Protein AF-A0A7S3B343-F1 (afdb_monomer_lite)

Secondary structure (DSSP, 8-state):
---S-SEEEEE-TTEEE-S--SS-HHHHHHHTT-SEEES-EEEEE-SSTHHHHHHHHHHHHHTPPPSSTTTTSSS---GGG--HHHHSSTTEEEEEEPTTEEEEEHHHHTSHHHHHHHIIIIIITTHHHHH---HHHHHHHHHHHHS-GGGEEEP-SS-EEE----------------

Foldseek 3Di:
DPPPDQKDKAAAVQKDFPDDDPDDPVVVLVVLVAAKEAADWDKDAQPDPVQLVLLLVLCVVVVFFFACQLVQFPAPDGSNRDDCVGSVHRRIRHTQGDVNTMMGGPVLCPPPSNVSSCCSRCPVVVCCVVRVDDCSSSVSRSCRRRPDPSNYYHDDPTDMDRPDPPPPPPPPPPPDDD

pLDDT: mean 84.92, std 14.87, range [37.44, 98.44]

Radius of gyration: 18.43 Å; chains: 1; bounding box: 38×52×49 Å

Organism: NCBI:txid156174

InterPro domains:
  IPR002685 Glycosyl transferase, family 15 [PF01793] (5-158)
  IPR002685 Glycosyl transferase, family 15 [PTHR31121] (4-161)
  IPR029044 Nucleotide-diphospho-sugar transferases [G3DSA:3.90.550.10] (1-176)
  IPR029044 Nucleotide-diphospho-sugar transferases [SSF53448] (4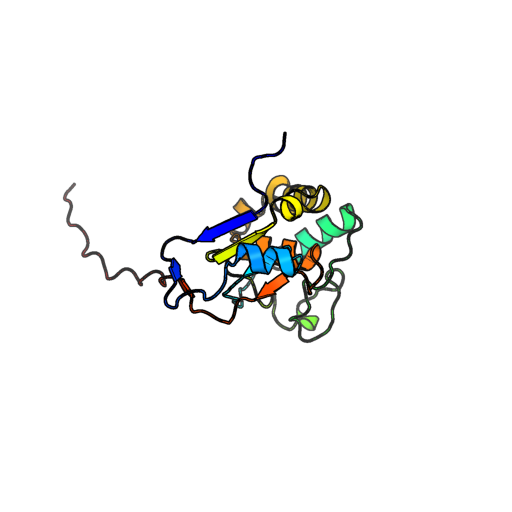-158)

Sequence (178 aa):
RRRGYGWVLRLGRGSRMISRATQDLFAVMKAQDAAYGFRLMGCEMVRRADFFRLIQRALLQQGIQPRWLLDGCVQRVSVFDYHRENCGVDGMLPGVFQADFFIGNVTFFTQPAVVRFLDLVVDQSGAIWRFNWHEGFWHTAVARIFAPRNRVMHFDDWTHEIAAAHPSVDRPASDEPI

Structure (mmCIF, N/CA/C/O backbone):
data_AF-A0A7S3B343-F1
#
_entry.id   AF-A0A7S3B343-F1
#
loop_
_atom_site.group_PDB
_atom_site.id
_atom_site.type_symbol
_atom_site.label_atom_id
_atom_site.label_alt_id
_atom_site.label_comp_id
_atom_site.label_asym_id
_atom_site.label_entity_id
_atom_site.label_seq_id
_atom_site.pdbx_PDB_ins_code
_atom_site.Cartn_x
_atom_site.Cartn_y
_atom_site.Cartn_z
_atom_site.occupancy
_atom_site.B_iso_or_equiv
_atom_site.auth_seq_id
_atom_site.auth_comp_id
_atom_site.auth_asym_id
_atom_site.auth_atom_id
_atom_site.pdbx_PDB_model_num
ATOM 1 N N . ARG A 1 1 ? -16.617 -18.398 -5.558 1.00 54.22 1 ARG A N 1
ATOM 2 C CA . ARG A 1 1 ? -16.162 -18.386 -6.975 1.00 54.22 1 ARG A CA 1
ATOM 3 C C . ARG A 1 1 ? -14.817 -17.662 -7.044 1.00 54.22 1 ARG A C 1
ATOM 5 O O . ARG A 1 1 ? -14.779 -16.497 -6.670 1.00 54.22 1 ARG A O 1
ATOM 12 N N . ARG A 1 2 ? -13.722 -18.327 -7.449 1.00 53.56 2 ARG A N 1
ATOM 13 C CA . ARG A 1 2 ? -12.423 -17.656 -7.672 1.00 53.56 2 ARG A CA 1
ATOM 14 C C . ARG A 1 2 ? -12.559 -16.733 -8.884 1.00 53.56 2 ARG A C 1
ATOM 16 O O . ARG A 1 2 ? -12.905 -17.203 -9.963 1.00 53.56 2 ARG A O 1
ATOM 23 N N . ARG A 1 3 ? -12.320 -15.433 -8.706 1.00 59.28 3 ARG A N 1
ATOM 24 C CA . ARG A 1 3 ? -12.313 -14.443 -9.792 1.00 59.28 3 ARG A CA 1
ATOM 25 C C . ARG A 1 3 ? -11.002 -14.554 -10.587 1.00 59.28 3 ARG A C 1
ATOM 27 O O . ARG A 1 3 ? -10.194 -13.654 -10.486 1.00 59.28 3 ARG A O 1
ATOM 34 N N . GLY A 1 4 ? -10.777 -15.667 -11.296 1.00 85.38 4 GLY A N 1
ATOM 35 C CA . GLY A 1 4 ? -9.784 -15.879 -12.376 1.00 85.38 4 GLY A CA 1
ATOM 36 C C . GLY A 1 4 ? -8.285 -15.616 -12.122 1.00 85.38 4 GLY A C 1
ATOM 37 O O . GLY A 1 4 ? -7.461 -16.473 -12.419 1.00 85.38 4 GLY A O 1
ATOM 38 N N . TYR A 1 5 ? -7.919 -14.455 -11.587 1.00 90.81 5 TYR A N 1
ATOM 39 C CA . TYR A 1 5 ? -6.560 -13.938 -11.483 1.00 90.81 5 TYR A CA 1
ATOM 40 C C . TYR A 1 5 ? -6.015 -14.054 -10.055 1.00 90.81 5 TYR A C 1
ATOM 42 O O . TYR A 1 5 ? -6.698 -13.728 -9.084 1.00 90.81 5 TYR A O 1
ATOM 50 N N . GLY A 1 6 ? -4.762 -14.498 -9.928 1.00 93.44 6 GLY A N 1
ATOM 51 C CA . GLY A 1 6 ? -4.024 -14.475 -8.657 1.00 93.44 6 GLY A CA 1
ATOM 52 C C . GLY A 1 6 ? -3.287 -13.157 -8.403 1.00 93.44 6 GLY A C 1
ATOM 53 O O . GLY A 1 6 ? -3.015 -12.817 -7.253 1.00 93.44 6 GLY A O 1
ATOM 54 N N . TRP A 1 7 ? -3.005 -12.405 -9.467 1.00 96.50 7 TRP A N 1
ATOM 55 C CA . TRP A 1 7 ? -2.190 -11.196 -9.450 1.00 96.50 7 TRP A CA 1
ATOM 56 C C . TRP A 1 7 ? -2.804 -10.113 -10.324 1.00 96.50 7 TRP A C 1
ATOM 58 O O . TRP A 1 7 ? -3.476 -10.411 -11.311 1.00 96.50 7 TRP A O 1
ATOM 68 N N . VAL A 1 8 ? -2.531 -8.864 -9.971 1.00 96.31 8 VAL A N 1
ATOM 69 C CA . VAL A 1 8 ? -2.828 -7.690 -10.790 1.00 96.31 8 VAL A CA 1
ATOM 70 C C . VAL A 1 8 ? -1.565 -6.853 -10.929 1.00 96.31 8 VAL A C 1
ATOM 72 O O . VAL A 1 8 ? -0.790 -6.749 -9.980 1.00 96.31 8 VAL A O 1
ATOM 75 N N . LEU A 1 9 ? -1.372 -6.261 -12.103 1.00 95.94 9 LEU A N 1
ATOM 76 C CA . LEU A 1 9 ? -0.374 -5.229 -12.350 1.00 95.94 9 LEU A CA 1
ATOM 77 C C . LEU A 1 9 ? -1.115 -3.978 -12.816 1.00 95.94 9 LEU A C 1
ATOM 79 O O . LEU A 1 9 ? -1.926 -4.055 -13.741 1.00 95.94 9 LEU A O 1
ATOM 83 N N . ARG A 1 10 ? -0.852 -2.838 -12.175 1.00 94.88 10 ARG A N 1
ATOM 84 C CA . ARG A 1 10 ? -1.360 -1.533 -12.611 1.00 94.88 10 ARG A CA 1
ATOM 85 C C . ARG A 1 10 ? -0.267 -0.767 -13.345 1.00 94.88 10 ARG A C 1
ATOM 87 O O . ARG A 1 10 ? 0.851 -0.666 -12.850 1.00 94.88 10 ARG A O 1
ATOM 94 N N . LEU A 1 11 ? -0.645 -0.197 -14.488 1.00 92.75 11 LEU A N 1
ATOM 95 C CA . LEU A 1 11 ? 0.074 0.874 -15.174 1.00 92.75 11 LEU A CA 1
ATOM 96 C C . LEU A 1 11 ? -0.855 2.085 -15.235 1.00 92.75 11 LEU A C 1
ATOM 98 O O . LEU A 1 11 ? -1.901 2.046 -15.882 1.00 92.75 11 LEU A O 1
ATOM 102 N N . GLY A 1 12 ? -0.501 3.133 -14.501 1.00 90.12 12 GLY A N 1
ATOM 103 C CA . GLY A 1 12 ? -1.229 4.389 -14.442 1.00 90.12 12 GLY A CA 1
ATOM 104 C C . GLY A 1 12 ? -1.163 5.141 -15.764 1.00 90.12 12 GLY A C 1
ATOM 105 O O . GLY A 1 12 ? -0.320 4.877 -16.628 1.00 90.12 12 GLY A O 1
ATOM 106 N N . ARG A 1 13 ? -2.057 6.113 -15.942 1.00 86.75 13 ARG A N 1
ATOM 107 C CA . ARG A 1 13 ? -2.051 6.943 -17.149 1.00 86.75 13 ARG A CA 1
ATOM 108 C C . ARG A 1 13 ? -0.717 7.686 -17.247 1.00 86.75 13 ARG A C 1
ATOM 110 O O . ARG A 1 13 ? -0.269 8.286 -16.282 1.00 86.75 13 ARG A O 1
ATOM 117 N N . GLY A 1 14 ? -0.091 7.649 -18.422 1.00 85.19 14 GLY A N 1
ATOM 118 C CA . GLY A 1 14 ? 1.214 8.282 -18.631 1.00 85.19 14 GLY A CA 1
ATOM 119 C C . GLY A 1 14 ? 2.397 7.491 -18.067 1.00 85.19 14 GLY A C 1
ATOM 120 O O . GLY A 1 14 ? 3.525 7.952 -18.205 1.00 85.19 14 GLY A O 1
ATOM 121 N N . SER A 1 15 ? 2.172 6.304 -17.493 1.00 87.25 15 SER A N 1
ATOM 122 C CA . SER A 1 15 ? 3.251 5.379 -17.141 1.00 87.25 15 SER A CA 1
ATOM 123 C C . SER A 1 15 ? 3.971 4.868 -18.385 1.00 87.25 15 SER A C 1
ATOM 125 O O . SER A 1 15 ? 3.337 4.465 -19.363 1.00 87.25 15 SER A O 1
ATOM 127 N N . ARG A 1 16 ? 5.300 4.829 -18.326 1.00 87.19 16 ARG A N 1
ATOM 128 C CA . ARG A 1 16 ? 6.182 4.294 -19.363 1.00 87.19 16 ARG A CA 1
ATOM 129 C C . ARG A 1 16 ? 7.244 3.413 -18.717 1.00 87.19 16 ARG A C 1
ATOM 131 O O . ARG A 1 16 ? 7.867 3.794 -17.731 1.00 87.19 16 ARG A O 1
ATOM 138 N N . MET A 1 17 ? 7.455 2.232 -19.286 1.00 86.25 17 MET A N 1
ATOM 139 C CA . MET A 1 17 ? 8.644 1.428 -19.000 1.00 86.25 17 MET A CA 1
ATOM 140 C C . MET A 1 17 ? 9.729 1.874 -19.977 1.00 86.25 17 MET A C 1
ATOM 142 O O . MET A 1 17 ? 9.545 1.738 -21.185 1.00 86.25 17 MET A O 1
ATOM 146 N N . ILE A 1 18 ? 10.814 2.455 -19.469 1.00 86.56 18 ILE A N 1
ATOM 147 C CA . ILE A 1 18 ? 11.892 2.998 -20.313 1.00 86.56 18 ILE A CA 1
ATOM 148 C C . ILE A 1 18 ? 12.928 1.930 -20.611 1.00 86.56 18 ILE A C 1
ATOM 150 O O . ILE A 1 18 ? 13.395 1.810 -21.740 1.00 86.56 18 ILE A O 1
ATOM 154 N N . SER A 1 19 ? 13.286 1.149 -19.595 1.00 86.31 19 SER A N 1
ATOM 155 C CA . SER A 1 19 ? 14.150 -0.005 -19.778 1.00 86.31 19 SER A CA 1
ATOM 156 C C . SER A 1 19 ? 13.340 -1.290 -19.697 1.00 86.31 19 SER A C 1
ATOM 158 O O . SER A 1 19 ? 12.265 -1.364 -19.095 1.00 86.31 19 SER A O 1
ATOM 160 N N . ARG A 1 20 ? 13.853 -2.315 -20.372 1.00 85.69 20 ARG A N 1
ATOM 161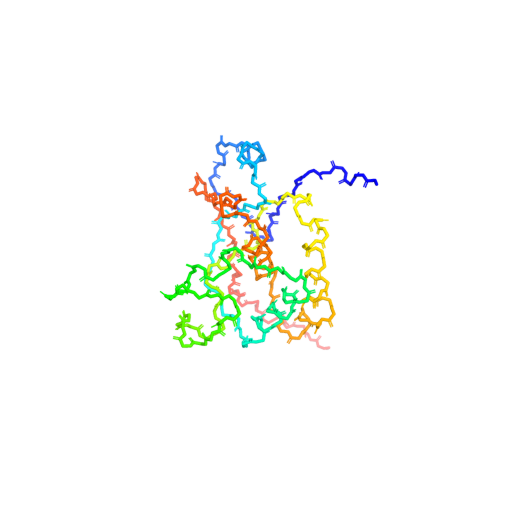 C CA . ARG A 1 20 ? 13.235 -3.632 -20.413 1.00 85.69 20 ARG A CA 1
ATOM 162 C C . ARG A 1 20 ? 13.348 -4.284 -19.035 1.00 85.69 20 ARG A C 1
ATOM 164 O O . ARG A 1 20 ? 14.457 -4.466 -18.542 1.00 85.69 20 ARG A O 1
ATOM 171 N N . ALA A 1 21 ? 12.222 -4.721 -18.475 1.00 82.31 21 ALA A N 1
ATOM 172 C CA . ALA A 1 21 ? 12.243 -5.677 -17.375 1.00 82.31 21 ALA A CA 1
ATOM 173 C C . ALA A 1 21 ? 12.912 -6.972 -17.865 1.00 82.31 21 ALA A C 1
ATOM 175 O O . ALA A 1 21 ? 12.474 -7.582 -18.845 1.00 82.31 21 ALA A O 1
ATOM 176 N N . THR A 1 22 ? 14.008 -7.367 -17.221 1.00 87.06 22 THR A N 1
ATOM 177 C CA . THR A 1 22 ? 14.788 -8.548 -17.632 1.00 87.06 22 THR A CA 1
ATOM 178 C C . THR A 1 22 ? 14.162 -9.861 -17.161 1.00 87.06 22 THR A C 1
ATOM 180 O O . THR A 1 22 ? 14.565 -10.933 -17.611 1.00 87.06 22 THR A O 1
ATOM 183 N N . GLN A 1 23 ? 13.149 -9.779 -16.295 1.00 90.00 23 GLN A N 1
ATOM 184 C CA . GLN A 1 23 ? 12.499 -10.904 -15.632 1.00 90.00 23 GLN A CA 1
ATOM 185 C C . GLN A 1 23 ? 10.973 -10.815 -15.768 1.00 90.00 23 GLN A C 1
ATOM 187 O O . GLN A 1 23 ? 10.405 -9.730 -15.908 1.00 90.00 23 GLN A O 1
ATOM 192 N N . ASP A 1 24 ? 10.298 -11.963 -15.686 1.00 94.44 24 ASP A N 1
ATOM 193 C CA . ASP A 1 24 ? 8.845 -12.010 -15.509 1.00 94.44 24 ASP A CA 1
ATOM 194 C C . ASP A 1 24 ? 8.499 -11.546 -14.088 1.00 94.44 24 ASP A C 1
ATOM 196 O O . ASP A 1 24 ? 8.737 -12.250 -13.103 1.00 94.44 24 ASP A O 1
ATOM 200 N N . LEU A 1 25 ? 7.918 -10.351 -13.987 1.00 94.88 25 LEU A N 1
ATOM 201 C CA . LEU A 1 25 ? 7.603 -9.722 -12.709 1.00 94.88 25 LEU A CA 1
ATOM 202 C C . LEU A 1 25 ? 6.632 -10.564 -11.864 1.00 94.88 25 LEU A C 1
ATOM 204 O O . LEU A 1 25 ? 6.771 -10.608 -10.644 1.00 94.88 25 LEU A O 1
ATOM 208 N N . PHE A 1 26 ? 5.677 -11.276 -12.472 1.00 96.75 26 PHE A N 1
ATOM 209 C CA . PHE A 1 26 ? 4.769 -12.148 -11.720 1.00 96.75 26 PHE A CA 1
ATOM 210 C C . PHE A 1 26 ? 5.483 -13.401 -11.213 1.00 96.75 26 PHE A C 1
ATOM 212 O O . PHE A 1 26 ? 5.211 -13.849 -10.095 1.00 96.75 26 PHE A O 1
ATOM 219 N N . ALA A 1 27 ? 6.406 -13.957 -12.003 1.00 96.25 27 ALA A N 1
ATOM 220 C CA . ALA A 1 27 ? 7.227 -15.086 -11.577 1.00 96.25 27 ALA A CA 1
ATOM 221 C C . ALA A 1 27 ? 8.110 -14.709 -10.380 1.00 96.25 27 ALA A C 1
ATOM 223 O O . ALA A 1 27 ? 8.153 -15.451 -9.399 1.00 96.25 27 ALA A O 1
ATOM 224 N N . VAL A 1 28 ? 8.731 -13.527 -10.421 1.00 95.94 28 VAL A N 1
ATOM 225 C CA . VAL A 1 28 ? 9.528 -12.975 -9.316 1.00 95.94 28 VAL A CA 1
ATOM 226 C C . VAL A 1 28 ? 8.677 -12.802 -8.059 1.00 95.94 28 VAL A C 1
ATOM 228 O O . VAL A 1 28 ? 9.023 -13.320 -6.997 1.00 95.94 28 VAL A O 1
ATOM 231 N N . MET A 1 29 ? 7.517 -12.152 -8.186 1.00 97.69 29 MET A N 1
ATOM 232 C CA . MET A 1 29 ? 6.597 -11.948 -7.066 1.00 97.69 29 MET A CA 1
ATOM 233 C C . MET A 1 29 ? 6.140 -13.274 -6.443 1.00 97.69 29 MET A C 1
ATOM 235 O O . MET A 1 29 ? 6.068 -13.390 -5.222 1.00 97.69 29 MET A O 1
ATOM 239 N N . LYS A 1 30 ? 5.865 -14.296 -7.263 1.00 97.00 30 LYS A N 1
ATOM 240 C CA . LYS A 1 30 ? 5.489 -15.635 -6.790 1.00 97.00 30 LYS A CA 1
ATOM 241 C C . LYS A 1 30 ? 6.650 -16.352 -6.097 1.00 97.00 30 LYS A C 1
ATOM 243 O O . LYS A 1 30 ? 6.428 -16.962 -5.056 1.00 97.00 30 LYS A O 1
ATOM 248 N N . ALA A 1 31 ? 7.857 -16.290 -6.660 1.00 96.94 31 ALA A N 1
ATOM 249 C CA . ALA A 1 31 ? 9.043 -16.942 -6.104 1.00 96.94 31 ALA A CA 1
ATOM 250 C C . ALA A 1 31 ? 9.417 -16.384 -4.723 1.00 96.94 31 ALA A C 1
ATOM 252 O O . ALA A 1 31 ? 9.836 -17.138 -3.851 1.00 96.94 31 ALA A O 1
ATOM 253 N N . GLN A 1 32 ? 9.205 -15.084 -4.514 1.00 96.50 32 GLN A N 1
ATOM 254 C CA . GLN A 1 32 ? 9.470 -14.399 -3.246 1.00 96.50 32 GLN A CA 1
ATOM 255 C C . GLN A 1 32 ? 8.288 -14.442 -2.261 1.00 96.50 32 GLN A C 1
ATOM 257 O O . GLN A 1 32 ? 8.335 -13.790 -1.220 1.00 96.50 32 GLN A O 1
ATOM 262 N N . ASP A 1 33 ? 7.198 -15.150 -2.592 1.00 97.19 33 ASP A N 1
ATOM 263 C CA . ASP A 1 33 ? 5.923 -15.099 -1.858 1.00 97.19 33 ASP A CA 1
ATOM 264 C C . ASP A 1 33 ? 5.479 -13.650 -1.558 1.00 97.19 33 ASP A C 1
ATOM 266 O O . ASP A 1 33 ? 4.932 -13.329 -0.503 1.00 97.19 33 ASP A O 1
ATOM 270 N N . ALA A 1 34 ? 5.721 -12.719 -2.478 1.00 98.06 34 ALA A N 1
ATOM 271 C CA . ALA A 1 34 ? 5.410 -11.320 -2.250 1.00 98.06 34 ALA A CA 1
ATOM 272 C C . ALA A 1 34 ? 3.885 -11.098 -2.147 1.00 98.06 34 ALA A C 1
ATOM 274 O O . ALA A 1 34 ? 3.057 -11.843 -2.670 1.00 98.06 34 ALA A O 1
ATOM 275 N N . ALA A 1 35 ? 3.484 -10.068 -1.417 1.00 98.06 35 ALA A N 1
ATOM 276 C CA . ALA A 1 35 ? 2.102 -9.608 -1.314 1.00 98.06 35 ALA A CA 1
ATOM 277 C C . ALA A 1 35 ? 1.880 -8.348 -2.160 1.00 98.06 35 ALA A C 1
ATOM 279 O O . ALA A 1 35 ? 0.808 -8.162 -2.743 1.00 98.06 35 ALA A O 1
ATOM 280 N N . TYR A 1 36 ? 2.911 -7.504 -2.239 1.00 98.44 36 TYR A N 1
ATOM 281 C CA . TYR A 1 36 ? 2.869 -6.206 -2.892 1.00 98.44 36 TYR A CA 1
ATOM 282 C C . TYR A 1 36 ? 4.227 -5.848 -3.490 1.00 98.44 36 TYR A C 1
ATOM 284 O O . TYR A 1 36 ? 5.256 -6.102 -2.871 1.00 98.44 36 TYR A O 1
ATOM 292 N N . GLY A 1 37 ? 4.231 -5.269 -4.683 1.00 97.75 37 GLY A N 1
ATOM 293 C CA . GLY A 1 37 ? 5.423 -4.815 -5.381 1.00 97.75 37 GLY A CA 1
ATOM 294 C C . GLY A 1 37 ? 5.236 -3.389 -5.880 1.00 97.75 37 GLY A C 1
ATOM 295 O O . GLY A 1 37 ? 4.165 -3.061 -6.390 1.00 97.75 37 GLY A O 1
ATOM 296 N N . PHE A 1 38 ? 6.258 -2.549 -5.738 1.00 96.38 38 PHE A N 1
ATOM 297 C CA . PHE A 1 38 ? 6.245 -1.148 -6.166 1.00 96.38 38 PHE A CA 1
ATOM 298 C C . PHE A 1 38 ? 7.573 -0.760 -6.821 1.00 96.38 38 PHE A C 1
ATOM 300 O O . PHE A 1 38 ? 8.582 -1.444 -6.646 1.00 96.38 38 PHE A O 1
ATOM 307 N N . ARG A 1 39 ? 7.567 0.350 -7.568 1.00 93.75 39 ARG A N 1
ATOM 308 C CA . ARG A 1 39 ? 8.773 0.902 -8.205 1.00 93.75 39 ARG A CA 1
ATOM 309 C C . ARG A 1 39 ? 9.168 2.262 -7.648 1.00 93.75 39 ARG A C 1
ATOM 311 O O . ARG A 1 39 ? 10.331 2.482 -7.346 1.00 93.75 39 ARG A O 1
ATOM 318 N N . LEU A 1 40 ? 8.204 3.167 -7.520 1.00 91.81 40 LEU A N 1
ATOM 319 C CA . LEU A 1 40 ? 8.450 4.521 -7.045 1.00 91.81 40 LEU A CA 1
ATOM 320 C C . LEU A 1 40 ? 7.843 4.723 -5.662 1.00 91.81 40 LEU A C 1
ATOM 322 O O . LEU A 1 40 ? 6.779 4.193 -5.324 1.00 91.81 40 LEU A O 1
ATOM 326 N N . MET A 1 41 ? 8.553 5.504 -4.862 1.00 91.56 41 MET A N 1
ATOM 327 C CA . MET A 1 41 ? 8.174 5.871 -3.512 1.00 91.56 41 MET A CA 1
ATOM 328 C C . MET A 1 41 ? 8.400 7.371 -3.349 1.00 91.56 41 MET A C 1
ATOM 330 O O . MET A 1 41 ? 9.447 7.882 -3.739 1.00 91.56 41 MET A O 1
ATOM 334 N N . GLY A 1 42 ? 7.418 8.071 -2.794 1.00 84.50 42 GLY A N 1
ATOM 335 C CA . GLY A 1 42 ? 7.476 9.503 -2.530 1.00 84.50 42 GLY A CA 1
ATOM 336 C C . GLY A 1 42 ? 7.346 9.822 -1.046 1.00 84.50 42 GLY A C 1
ATOM 337 O O . GLY A 1 42 ? 6.917 8.997 -0.239 1.00 84.50 42 GLY A O 1
ATOM 338 N N . CYS A 1 43 ? 7.690 11.052 -0.684 1.00 74.19 43 CYS A N 1
ATOM 339 C CA . CYS A 1 43 ? 7.275 11.629 0.587 1.00 74.19 43 CYS A CA 1
ATOM 340 C C . CYS A 1 43 ? 6.020 12.452 0.335 1.00 74.19 43 CYS A C 1
ATOM 342 O O . CYS A 1 43 ? 6.077 13.463 -0.362 1.00 74.19 43 CYS A O 1
ATOM 344 N N . GLU A 1 44 ? 4.898 12.013 0.897 1.00 75.56 44 GLU A N 1
ATOM 345 C CA . GLU A 1 44 ? 3.635 12.719 0.749 1.00 75.56 44 GLU A CA 1
ATOM 346 C C . GLU A 1 44 ? 3.132 13.232 2.092 1.00 75.56 44 GLU A C 1
ATOM 348 O O . GLU A 1 44 ? 3.143 12.540 3.116 1.00 75.56 44 GLU A O 1
ATOM 353 N N . MET A 1 45 ? 2.685 14.484 2.063 1.00 75.19 45 MET A N 1
ATOM 354 C CA . MET A 1 45 ? 2.043 15.126 3.194 1.00 75.19 45 MET A CA 1
ATOM 355 C C . MET A 1 45 ? 0.597 14.646 3.250 1.00 75.19 45 MET A C 1
ATOM 357 O O . MET A 1 45 ? -0.236 15.054 2.437 1.00 75.19 45 MET A O 1
ATOM 361 N N . VAL A 1 46 ? 0.266 13.848 4.257 1.00 70.69 46 VAL A N 1
ATOM 362 C CA . VAL A 1 46 ? -1.110 13.743 4.730 1.00 70.69 46 VAL A CA 1
ATOM 363 C C . VAL A 1 46 ? -1.458 15.102 5.324 1.00 70.69 46 VAL A C 1
ATOM 365 O O . VAL A 1 46 ? -1.168 15.423 6.477 1.00 70.69 46 VAL A O 1
ATOM 368 N N . ARG A 1 47 ? -2.087 15.952 4.516 1.00 63.31 47 ARG A N 1
ATOM 369 C CA . ARG A 1 47 ? -2.668 17.195 5.015 1.00 63.31 47 ARG A CA 1
ATOM 370 C C . ARG A 1 47 ? -3.777 16.800 5.997 1.00 63.31 47 ARG A C 1
ATOM 372 O O . ARG A 1 47 ? -4.874 16.485 5.544 1.00 63.31 47 ARG A O 1
ATOM 379 N N . ARG A 1 48 ? -3.456 16.816 7.303 1.00 63.53 48 ARG A N 1
ATOM 380 C CA . ARG A 1 48 ? -4.272 16.557 8.519 1.00 63.53 48 ARG A CA 1
ATOM 381 C C . ARG A 1 48 ? -3.852 15.301 9.294 1.00 63.53 48 ARG A C 1
ATOM 383 O O . ARG A 1 48 ? -3.767 14.207 8.745 1.00 63.53 48 ARG A O 1
ATOM 390 N N . ALA A 1 49 ? -3.748 15.452 10.617 1.00 67.69 49 ALA A N 1
ATOM 391 C CA . ALA A 1 49 ? -3.498 14.381 11.593 1.00 67.69 49 ALA A CA 1
ATOM 392 C C . ALA A 1 49 ? -4.571 13.266 11.620 1.00 67.69 49 ALA A C 1
ATOM 394 O O . ALA A 1 49 ? -4.432 12.273 12.337 1.00 67.69 49 ALA A O 1
ATOM 395 N N . ASP A 1 50 ? -5.654 13.409 10.855 1.00 83.06 50 ASP A N 1
ATOM 396 C CA . ASP A 1 50 ? -6.797 12.500 10.885 1.00 83.06 50 ASP A CA 1
ATOM 397 C C . ASP A 1 50 ? -6.503 11.129 10.262 1.00 83.06 50 ASP A C 1
ATOM 399 O O . ASP A 1 50 ? -7.148 10.154 10.640 1.00 83.06 50 ASP A O 1
ATOM 403 N N . PHE A 1 51 ? -5.509 11.006 9.373 1.00 88.19 51 PHE A N 1
ATOM 404 C CA . PHE A 1 51 ? -5.175 9.721 8.739 1.00 88.19 51 PHE A CA 1
ATOM 405 C C . PHE A 1 51 ? -4.749 8.675 9.757 1.00 88.19 51 PHE A C 1
ATOM 407 O O . PHE A 1 51 ? -5.356 7.608 9.857 1.00 88.19 51 PHE A O 1
ATOM 414 N N . PHE A 1 52 ? -3.745 9.002 10.571 1.00 87.69 52 PHE A N 1
ATOM 415 C CA . PHE A 1 52 ? -3.252 8.078 11.583 1.00 87.69 52 PHE A CA 1
ATOM 416 C C . PHE A 1 52 ? -4.301 7.817 12.660 1.00 87.69 52 PHE A C 1
ATOM 418 O O . PHE A 1 52 ? -4.436 6.677 13.086 1.00 87.69 52 PHE A O 1
ATOM 425 N N . ARG A 1 53 ? -5.123 8.811 13.025 1.00 88.69 53 ARG A N 1
ATOM 426 C CA . ARG A 1 53 ? -6.245 8.607 13.958 1.00 88.69 53 ARG A CA 1
ATOM 427 C C . ARG A 1 53 ? -7.282 7.622 13.420 1.00 88.69 53 ARG A C 1
ATOM 429 O O . ARG A 1 53 ? -7.764 6.774 14.170 1.00 88.69 53 ARG A O 1
ATOM 436 N N . LEU A 1 54 ? -7.639 7.714 12.138 1.00 91.19 54 LEU A N 1
ATOM 437 C CA . LEU A 1 54 ? -8.576 6.778 11.512 1.00 91.19 54 LEU A CA 1
ATOM 438 C C . LEU A 1 54 ? -7.990 5.366 11.443 1.00 91.19 54 LEU A C 1
ATOM 440 O O . LEU A 1 54 ? -8.670 4.407 11.808 1.00 91.19 54 LEU A O 1
ATOM 444 N N . ILE A 1 55 ? -6.716 5.245 11.063 1.00 92.88 55 ILE A N 1
ATOM 445 C CA . ILE A 1 55 ? -6.001 3.965 11.060 1.00 92.88 55 ILE A CA 1
ATOM 446 C C . ILE A 1 55 ? -5.953 3.368 12.468 1.00 92.88 55 ILE A C 1
ATOM 448 O O . ILE A 1 55 ? -6.361 2.225 12.647 1.00 92.88 55 ILE A O 1
ATOM 452 N N . GLN A 1 56 ? -5.519 4.130 13.476 1.00 92.12 56 GLN A N 1
ATOM 453 C CA . GLN A 1 56 ? -5.465 3.690 14.874 1.00 92.12 56 GLN A CA 1
ATOM 454 C C . GLN A 1 56 ? -6.814 3.124 15.325 1.00 92.12 56 GLN A C 1
ATOM 456 O O . GLN A 1 56 ? -6.867 2.009 15.839 1.00 92.12 56 GLN A O 1
ATOM 461 N N . ARG A 1 57 ? -7.916 3.848 15.084 1.00 92.75 57 ARG A N 1
ATOM 462 C CA . ARG A 1 57 ? -9.268 3.390 15.444 1.00 92.75 57 ARG A CA 1
ATOM 463 C C . ARG A 1 57 ? -9.627 2.069 14.766 1.00 92.75 57 ARG A C 1
ATOM 465 O O . ARG A 1 57 ? -10.100 1.160 15.443 1.00 92.75 57 ARG A O 1
ATOM 472 N N . ALA A 1 58 ? -9.375 1.941 13.465 1.00 95.94 58 ALA A N 1
ATOM 473 C CA . ALA A 1 58 ? -9.677 0.716 12.728 1.00 95.94 58 ALA A CA 1
ATOM 474 C C . ALA A 1 58 ? -8.814 -0.476 13.168 1.00 95.94 58 ALA A C 1
ATOM 476 O O . ALA A 1 58 ? -9.291 -1.611 13.169 1.00 95.94 58 ALA A O 1
ATOM 477 N N . LEU A 1 59 ? -7.558 -0.234 13.549 1.00 95.19 59 LEU A N 1
ATOM 478 C CA . LEU A 1 59 ? -6.660 -1.266 14.063 1.00 95.19 59 LEU A CA 1
ATOM 479 C C . LEU A 1 59 ? -7.053 -1.708 15.475 1.00 95.19 59 LEU A C 1
ATOM 481 O O . LEU A 1 59 ? -7.107 -2.911 15.725 1.00 95.19 59 LEU A O 1
ATOM 485 N N . LEU A 1 60 ? -7.411 -0.768 16.360 1.00 94.69 60 LEU A N 1
ATOM 486 C CA . LEU A 1 60 ? -7.932 -1.072 17.699 1.00 94.69 60 LEU A CA 1
ATOM 487 C C . LEU A 1 60 ? -9.203 -1.921 17.623 1.00 94.69 60 LEU A C 1
ATOM 489 O O . LEU A 1 60 ? -9.304 -2.935 18.305 1.00 94.69 60 LEU A O 1
ATOM 493 N N . GLN A 1 61 ? -10.147 -1.553 16.752 1.00 95.56 61 GLN A N 1
ATOM 494 C CA . GLN A 1 61 ? -11.399 -2.298 16.575 1.00 95.56 61 GLN A CA 1
ATOM 495 C C . GLN A 1 61 ? -11.195 -3.729 16.066 1.00 95.56 61 GLN A C 1
ATOM 497 O O . GLN A 1 61 ? -12.042 -4.588 16.296 1.00 95.56 61 GLN A O 1
ATOM 502 N N . GLN A 1 62 ? -10.094 -3.986 15.364 1.00 95.81 62 GLN A N 1
ATOM 503 C CA . GLN A 1 62 ? -9.769 -5.300 14.813 1.00 95.81 62 GLN A CA 1
ATOM 504 C C . GLN A 1 62 ? -8.732 -6.070 15.641 1.00 95.81 62 GLN A C 1
ATOM 506 O O . GLN A 1 62 ? -8.411 -7.204 15.294 1.00 95.81 62 GLN A O 1
ATOM 511 N N . GLY A 1 63 ? -8.182 -5.474 16.706 1.00 94.88 63 GLY A N 1
ATOM 512 C CA . GLY A 1 63 ? -7.101 -6.078 17.488 1.00 94.88 63 GLY A CA 1
ATOM 513 C C . GLY A 1 63 ? -5.815 -6.303 16.682 1.00 94.88 63 GLY A C 1
ATOM 514 O O . GLY A 1 63 ? -5.090 -7.262 16.935 1.00 94.88 63 GLY A O 1
ATOM 515 N N . ILE A 1 64 ? -5.535 -5.454 15.687 1.00 94.00 64 ILE A N 1
ATOM 516 C CA . ILE A 1 64 ? -4.367 -5.592 14.808 1.00 94.00 64 ILE A CA 1
ATOM 517 C C . ILE A 1 64 ? -3.230 -4.703 15.304 1.00 94.00 64 ILE A C 1
ATOM 519 O O . ILE A 1 64 ? -3.396 -3.498 15.477 1.00 94.00 64 ILE A O 1
ATOM 523 N N . GLN A 1 65 ? -2.042 -5.287 15.437 1.00 89.12 65 GLN A N 1
ATOM 524 C CA . GLN A 1 65 ? -0.791 -4.546 15.580 1.00 89.12 65 GLN A CA 1
ATOM 525 C C . GLN A 1 65 ? -0.163 -4.361 14.191 1.00 89.12 65 GLN A C 1
ATOM 527 O O . GLN A 1 65 ? 0.075 -5.359 13.502 1.00 89.12 65 GLN A O 1
ATOM 532 N N . PRO A 1 66 ? 0.078 -3.121 13.731 1.00 87.19 66 PRO A N 1
ATOM 533 C CA . PRO A 1 66 ? 0.696 -2.899 12.431 1.00 87.19 66 PRO A CA 1
ATOM 534 C C . PRO A 1 66 ? 2.149 -3.366 12.463 1.00 87.19 66 PRO A C 1
ATOM 536 O O . PRO A 1 66 ? 2.831 -3.256 13.479 1.00 87.19 66 PRO A O 1
ATOM 539 N N . ARG A 1 67 ? 2.643 -3.862 11.330 1.00 84.56 67 ARG A N 1
ATOM 540 C CA . ARG A 1 67 ? 3.983 -4.451 11.283 1.00 84.56 67 ARG A CA 1
ATOM 541 C C . ARG A 1 67 ? 5.093 -3.408 11.170 1.00 84.56 67 ARG A C 1
ATOM 543 O O . ARG A 1 67 ? 6.042 -3.468 11.937 1.00 84.56 67 ARG A O 1
ATOM 550 N N . TRP A 1 68 ? 4.999 -2.503 10.195 1.00 91.94 68 TRP A N 1
ATOM 551 C CA . TRP A 1 68 ? 6.086 -1.558 9.886 1.00 91.94 68 TRP A CA 1
ATOM 552 C C . TRP A 1 68 ? 5.596 -0.267 9.211 1.00 91.94 68 TRP A C 1
ATOM 554 O O . TRP A 1 68 ? 6.282 0.333 8.383 1.00 91.94 68 TRP A O 1
ATOM 564 N N . LEU A 1 69 ? 4.371 0.168 9.534 1.00 89.75 69 LEU A N 1
ATOM 565 C CA . LEU A 1 69 ? 3.750 1.361 8.940 1.00 89.75 69 LEU A CA 1
ATOM 566 C C . LEU A 1 69 ? 4.621 2.619 9.094 1.00 89.75 69 LEU A C 1
ATOM 568 O O . LEU A 1 69 ? 4.743 3.393 8.142 1.00 89.75 69 LEU A O 1
ATOM 572 N N . LEU A 1 70 ? 5.236 2.777 10.269 1.00 87.00 70 LEU A N 1
ATOM 573 C CA . LEU A 1 70 ? 5.958 3.974 10.704 1.00 87.00 70 LEU A CA 1
ATOM 574 C C . LEU A 1 70 ? 7.487 3.833 10.687 1.00 87.00 70 LEU A C 1
ATOM 576 O O . LEU A 1 70 ? 8.182 4.695 11.207 1.00 87.00 70 LEU A O 1
ATOM 580 N N . ASP A 1 71 ? 8.046 2.801 10.056 1.00 84.56 71 ASP A N 1
ATOM 581 C CA . ASP A 1 71 ? 9.498 2.547 10.091 1.00 84.56 71 ASP A CA 1
ATOM 582 C C . ASP A 1 71 ? 10.362 3.633 9.411 1.00 84.56 71 ASP A C 1
ATOM 584 O O . ASP A 1 71 ? 11.585 3.573 9.486 1.00 84.56 71 ASP A O 1
ATOM 588 N N . GLY A 1 72 ? 9.751 4.609 8.734 1.00 76.94 72 GLY A N 1
ATOM 589 C CA . GLY A 1 72 ? 10.442 5.791 8.206 1.00 76.94 72 GLY A CA 1
ATOM 590 C C . GLY A 1 72 ? 10.436 7.005 9.144 1.00 76.94 72 GLY A C 1
ATOM 591 O O . GLY A 1 72 ? 10.927 8.060 8.755 1.00 76.94 72 GLY A O 1
ATOM 592 N N . CYS A 1 73 ? 9.851 6.888 10.338 1.00 78.69 73 CYS A N 1
ATOM 593 C CA . CYS A 1 73 ? 9.913 7.912 11.378 1.00 78.69 73 CYS A CA 1
ATOM 594 C C . CYS A 1 73 ? 11.315 7.970 12.007 1.00 78.69 73 CYS A C 1
ATOM 596 O O . CYS A 1 73 ? 11.999 6.951 12.112 1.00 78.69 73 CYS A O 1
ATOM 598 N N . VAL A 1 74 ? 11.725 9.157 12.474 1.00 75.00 74 VAL A N 1
ATOM 599 C CA . VAL A 1 74 ? 13.033 9.364 13.133 1.00 75.00 74 VAL A CA 1
ATOM 600 C C . VAL A 1 74 ? 13.183 8.476 14.372 1.00 75.00 74 VAL A C 1
ATOM 602 O O . VAL A 1 74 ? 14.251 7.917 14.618 1.00 75.00 74 VAL A O 1
ATOM 605 N N . GLN A 1 75 ? 12.106 8.323 15.142 1.00 78.12 75 GLN A N 1
ATOM 606 C CA . GLN A 1 75 ? 12.037 7.409 16.275 1.00 78.12 75 GLN A CA 1
ATOM 607 C C . GLN A 1 75 ? 11.198 6.186 15.901 1.00 78.12 75 GLN A C 1
ATOM 609 O O . GLN A 1 75 ? 10.206 6.295 15.179 1.00 78.12 75 GLN A O 1
ATOM 614 N N . ARG A 1 76 ? 11.570 5.011 16.424 1.00 72.19 76 ARG A N 1
ATOM 615 C CA . ARG A 1 76 ? 10.719 3.819 16.329 1.00 72.19 76 ARG A CA 1
ATOM 616 C C . ARG A 1 76 ? 9.500 4.024 17.215 1.00 72.19 76 ARG A C 1
ATOM 618 O O . ARG A 1 76 ? 9.591 3.889 18.431 1.00 72.19 76 ARG A O 1
ATOM 625 N N . VAL A 1 77 ? 8.381 4.353 16.588 1.00 77.00 77 VAL A N 1
ATOM 626 C CA . VAL A 1 77 ? 7.117 4.636 17.265 1.00 77.00 77 VAL A CA 1
ATOM 627 C C . VAL A 1 77 ? 6.048 3.663 16.797 1.00 77.00 77 VAL A C 1
ATOM 629 O O . VAL A 1 77 ? 5.967 3.311 15.618 1.00 77.00 77 VAL A O 1
ATOM 632 N N . SER A 1 78 ? 5.222 3.211 17.737 1.00 82.50 78 SER A N 1
ATOM 633 C CA . SER A 1 78 ? 4.004 2.477 17.411 1.00 82.50 78 SER A CA 1
ATOM 634 C C . SER A 1 78 ? 3.021 3.405 16.705 1.00 82.50 78 SER A C 1
ATOM 636 O O . SER A 1 78 ? 2.981 4.602 16.991 1.00 82.50 78 SER A O 1
ATOM 638 N N . VAL A 1 79 ? 2.156 2.861 15.839 1.00 82.00 79 VAL A N 1
ATOM 639 C CA . VAL A 1 79 ? 1.036 3.656 15.310 1.00 82.00 79 VAL A CA 1
ATOM 640 C C . VAL A 1 79 ? 0.168 4.195 16.437 1.00 82.00 79 VAL A C 1
ATOM 642 O O . VAL A 1 79 ? -0.389 5.269 16.282 1.00 82.00 79 VAL A O 1
ATOM 645 N N . PHE A 1 80 ? 0.061 3.475 17.556 1.00 82.56 80 PHE A N 1
ATOM 646 C CA . PHE A 1 80 ? -0.762 3.866 18.699 1.00 82.56 80 PHE A CA 1
ATOM 647 C C . PHE A 1 80 ? -0.140 4.997 19.521 1.00 82.56 80 PHE A C 1
ATOM 649 O O . PHE A 1 80 ? -0.878 5.734 20.163 1.00 82.56 80 PHE A O 1
ATOM 656 N N . ASP A 1 81 ? 1.174 5.188 19.402 1.00 79.75 81 ASP A N 1
ATOM 657 C CA . ASP A 1 81 ? 1.923 6.262 20.060 1.00 79.75 81 ASP A CA 1
ATOM 658 C C . ASP A 1 81 ? 2.277 7.385 19.075 1.00 79.75 81 ASP A C 1
ATOM 660 O O . ASP A 1 81 ? 3.123 8.225 19.365 1.00 79.75 81 ASP A O 1
ATOM 664 N N . TYR A 1 82 ? 1.691 7.394 17.872 1.00 78.12 82 TYR A N 1
ATOM 665 C CA . TYR A 1 82 ? 2.021 8.387 16.855 1.00 78.12 82 TYR A CA 1
ATOM 666 C C . TYR A 1 82 ? 1.638 9.799 17.310 1.00 78.12 82 TYR A C 1
ATOM 668 O O . TYR A 1 82 ? 0.456 10.104 17.507 1.00 78.12 82 TYR A O 1
ATOM 676 N N . HIS A 1 83 ? 2.640 10.676 17.361 1.00 72.69 83 HIS A N 1
ATOM 677 C CA . HIS A 1 83 ? 2.485 12.107 17.578 1.00 72.69 83 HIS A CA 1
ATOM 678 C C . HIS A 1 83 ? 3.417 12.881 16.638 1.00 72.69 83 HIS A C 1
ATOM 680 O O . HIS A 1 83 ? 4.371 12.345 16.073 1.00 72.69 83 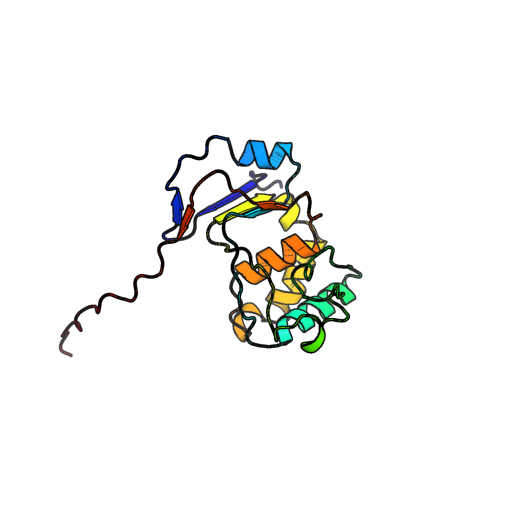HIS A O 1
ATOM 686 N N . ARG A 1 84 ? 3.144 14.169 16.438 1.00 69.25 84 ARG A N 1
ATOM 687 C CA . ARG A 1 84 ? 3.935 15.009 15.528 1.00 69.25 84 ARG A CA 1
ATOM 688 C C . ARG A 1 84 ? 5.411 15.037 15.934 1.00 69.25 84 ARG A C 1
ATOM 690 O O . ARG A 1 84 ? 6.301 14.985 15.088 1.00 69.25 84 ARG A O 1
ATOM 697 N N . GLU A 1 85 ? 5.655 15.119 17.232 1.00 71.75 85 GLU A N 1
ATOM 698 C CA . GLU A 1 85 ? 6.959 15.364 17.836 1.00 71.75 85 GLU A CA 1
ATOM 699 C C . GLU A 1 85 ? 7.895 14.152 17.732 1.00 71.75 85 GLU A C 1
ATOM 701 O O . GLU A 1 85 ? 9.111 14.318 17.766 1.00 71.75 85 GLU A O 1
ATOM 706 N N . ASN A 1 86 ? 7.350 12.940 17.574 1.00 73.88 86 ASN A N 1
ATOM 707 C CA . ASN A 1 86 ? 8.135 11.704 17.612 1.00 73.88 86 ASN A CA 1
ATOM 708 C C . ASN A 1 86 ? 8.440 11.109 16.226 1.00 73.88 86 ASN A C 1
ATOM 710 O O . ASN A 1 86 ? 9.477 10.470 16.044 1.00 73.88 86 ASN A O 1
ATOM 714 N N . CYS A 1 87 ? 7.602 11.376 15.221 1.00 72.75 87 CYS A N 1
ATOM 715 C CA . CYS A 1 87 ? 7.892 11.003 13.836 1.00 72.75 87 CYS A CA 1
ATOM 716 C C . CYS A 1 87 ? 8.640 12.108 13.063 1.00 72.75 87 CYS A C 1
ATOM 718 O O . CYS A 1 87 ? 9.242 11.834 12.026 1.00 72.75 87 CYS A O 1
ATOM 720 N N . GLY A 1 88 ? 8.656 13.340 13.587 1.00 59.34 88 GLY A N 1
ATOM 721 C CA . GLY A 1 88 ? 9.471 14.455 13.091 1.00 59.34 88 GLY A CA 1
ATOM 722 C C . GLY A 1 88 ? 8.829 15.298 11.984 1.00 59.34 88 GLY A C 1
ATOM 723 O O . GLY A 1 88 ? 9.321 16.390 11.708 1.00 59.34 88 GLY A O 1
ATOM 724 N N . VAL A 1 89 ? 7.724 14.849 11.374 1.00 64.69 89 VAL A N 1
ATOM 725 C CA . VAL A 1 89 ? 6.986 15.614 10.353 1.00 64.69 89 VAL A CA 1
ATOM 726 C C . VAL A 1 89 ? 5.478 15.414 10.530 1.00 64.69 89 VAL A C 1
ATOM 728 O O . VAL A 1 89 ? 4.980 14.285 10.512 1.00 64.69 89 VAL A O 1
ATOM 731 N N . ASP A 1 90 ? 4.751 16.520 10.718 1.00 63.53 90 ASP A N 1
ATOM 732 C CA . ASP A 1 90 ? 3.306 16.505 10.969 1.00 63.53 90 ASP A CA 1
ATOM 733 C C . ASP A 1 90 ? 2.545 15.950 9.763 1.00 63.53 90 ASP A C 1
ATOM 735 O O . ASP A 1 90 ? 2.680 16.452 8.645 1.00 63.53 90 ASP A O 1
ATOM 739 N N . GLY A 1 91 ? 1.764 14.894 9.995 1.00 64.44 91 GLY A N 1
ATOM 740 C CA . GLY A 1 91 ? 0.971 14.260 8.953 1.00 64.44 91 GLY A CA 1
ATOM 741 C C . GLY A 1 91 ? 1.805 13.683 7.810 1.00 64.44 91 GLY A C 1
ATOM 742 O O . GLY A 1 91 ? 1.296 13.541 6.714 1.00 64.44 91 GLY A O 1
ATOM 743 N N . MET A 1 92 ? 3.080 13.343 7.984 1.00 74.94 92 MET A N 1
ATOM 744 C CA . MET A 1 92 ? 3.808 12.661 6.909 1.00 74.94 92 MET A CA 1
ATOM 745 C C . MET A 1 92 ? 3.678 11.148 7.061 1.00 74.94 92 MET A C 1
ATOM 747 O O . MET A 1 92 ? 4.003 10.596 8.112 1.00 74.94 92 MET A O 1
ATOM 751 N N . LEU A 1 93 ? 3.247 10.466 5.998 1.00 82.50 93 LEU A N 1
ATOM 752 C CA . LEU A 1 93 ? 3.466 9.028 5.871 1.00 82.50 93 LEU A CA 1
ATOM 753 C C . LEU A 1 93 ? 4.789 8.843 5.116 1.00 82.50 93 LEU A C 1
ATOM 755 O O . LEU A 1 93 ? 4.833 9.098 3.913 1.00 82.50 93 LEU A O 1
ATOM 759 N N . PRO A 1 94 ? 5.890 8.453 5.783 1.00 80.12 94 PRO A N 1
ATOM 760 C CA . PRO A 1 94 ? 7.180 8.367 5.116 1.00 80.12 94 PRO A CA 1
ATOM 761 C C . PRO A 1 94 ? 7.165 7.253 4.071 1.00 80.12 94 PRO A C 1
ATOM 763 O O . PRO A 1 94 ? 6.864 6.097 4.380 1.00 80.12 94 PRO A O 1
ATOM 766 N N . GLY A 1 95 ? 7.543 7.579 2.840 1.00 87.31 95 GLY A N 1
ATOM 767 C CA . GLY A 1 95 ? 7.715 6.592 1.785 1.00 87.31 95 GLY A CA 1
ATOM 768 C C . GLY A 1 95 ? 6.407 6.012 1.235 1.00 87.31 95 GLY A C 1
ATOM 769 O O . GLY A 1 95 ? 6.238 4.791 1.186 1.00 87.31 95 GLY A O 1
ATOM 770 N N . VAL A 1 96 ? 5.477 6.877 0.840 1.00 91.81 96 VAL A N 1
ATOM 771 C CA . VAL A 1 96 ? 4.238 6.488 0.158 1.00 91.81 96 VAL A CA 1
ATOM 772 C C . VAL A 1 96 ? 4.567 5.841 -1.184 1.00 91.81 96 VAL A C 1
ATOM 774 O O . VAL A 1 96 ? 5.269 6.417 -2.012 1.00 91.81 96 VAL A O 1
ATOM 777 N N . PHE A 1 97 ? 4.069 4.629 -1.405 1.00 94.50 97 PHE A N 1
ATOM 778 C CA . PHE A 1 97 ? 4.169 3.932 -2.680 1.00 94.50 97 PHE A CA 1
ATOM 779 C C . PHE A 1 97 ? 3.316 4.649 -3.722 1.00 94.50 97 PHE A C 1
ATOM 781 O O . PHE A 1 97 ? 2.111 4.835 -3.529 1.00 94.50 97 PHE A O 1
ATOM 788 N N . GLN A 1 98 ? 3.927 5.019 -4.844 1.00 92.19 98 GLN A N 1
ATOM 789 C CA . GLN A 1 98 ? 3.185 5.596 -5.958 1.00 92.19 98 GLN A CA 1
ATOM 790 C C . GLN A 1 98 ? 2.360 4.502 -6.632 1.00 92.19 98 GLN A C 1
ATOM 792 O O . GLN A 1 98 ? 2.893 3.497 -7.098 1.00 92.19 98 GLN A O 1
ATOM 797 N N . ALA A 1 99 ? 1.044 4.685 -6.670 1.00 91.81 99 ALA A N 1
ATOM 798 C CA . ALA A 1 99 ? 0.125 3.650 -7.130 1.00 91.81 99 ALA A CA 1
ATOM 799 C C . ALA A 1 99 ? -0.002 3.557 -8.657 1.00 91.81 99 ALA A C 1
ATOM 801 O O . ALA A 1 99 ? -0.687 2.664 -9.151 1.00 91.81 99 ALA A O 1
ATOM 802 N N . ASP A 1 100 ? 0.643 4.440 -9.420 1.00 91.81 100 ASP A N 1
ATOM 803 C CA . ASP A 1 100 ? 0.686 4.339 -10.881 1.00 91.81 100 ASP A CA 1
ATOM 804 C C . ASP A 1 100 ? 1.461 3.113 -11.365 1.00 91.81 100 ASP A C 1
ATOM 806 O O . ASP A 1 100 ? 1.189 2.612 -12.452 1.00 91.81 100 ASP A O 1
ATOM 810 N N . PHE A 1 101 ? 2.363 2.570 -10.551 1.00 94.19 101 PHE A N 1
ATOM 811 C CA . PHE A 1 101 ? 2.904 1.237 -10.769 1.00 94.19 101 PHE A CA 1
ATOM 812 C C . PHE A 1 101 ? 2.800 0.409 -9.496 1.00 94.19 101 PHE A C 1
ATOM 814 O O . PHE A 1 101 ? 3.429 0.722 -8.484 1.00 94.19 101 PHE A O 1
ATOM 821 N N . PHE A 1 102 ? 2.067 -0.701 -9.564 1.00 96.62 102 PHE A N 1
ATOM 822 C CA . PHE A 1 102 ? 2.158 -1.737 -8.543 1.00 96.62 102 PHE A CA 1
ATOM 823 C C . PHE A 1 102 ? 1.837 -3.122 -9.095 1.00 96.62 102 PHE A C 1
ATOM 825 O O . PHE A 1 102 ? 1.100 -3.264 -10.073 1.00 96.62 102 PHE A O 1
ATOM 832 N N . ILE A 1 103 ? 2.340 -4.147 -8.405 1.00 97.56 103 ILE A N 1
ATOM 833 C CA . ILE A 1 103 ? 1.937 -5.543 -8.584 1.00 97.56 103 ILE A CA 1
ATOM 834 C C . ILE A 1 103 ? 1.378 -6.056 -7.262 1.00 97.56 103 ILE A C 1
ATOM 836 O O . ILE A 1 103 ? 2.029 -5.960 -6.226 1.00 97.56 103 ILE A O 1
ATOM 840 N N . GLY A 1 104 ? 0.157 -6.578 -7.277 1.00 97.75 104 GLY A N 1
ATOM 841 C CA . GLY A 1 104 ? -0.560 -6.976 -6.069 1.00 97.75 104 GLY A CA 1
ATOM 842 C C . GLY A 1 104 ? -1.048 -8.413 -6.127 1.00 97.75 104 GLY A C 1
ATOM 843 O O . GLY A 1 104 ? -1.627 -8.834 -7.130 1.00 97.75 104 GLY A O 1
ATOM 844 N N . ASN A 1 105 ? -0.862 -9.156 -5.037 1.00 97.69 105 ASN A N 1
ATOM 845 C CA . ASN A 1 105 ? -1.488 -10.462 -4.864 1.00 97.69 105 ASN A CA 1
ATOM 846 C C . ASN A 1 105 ? -2.975 -10.259 -4.537 1.00 97.69 105 ASN A C 1
ATOM 848 O O . ASN A 1 105 ? -3.323 -9.701 -3.496 1.00 97.69 105 ASN A O 1
ATOM 852 N N . VAL A 1 106 ? -3.872 -10.725 -5.407 1.00 96.00 106 VAL A N 1
ATOM 853 C CA . VAL A 1 106 ? -5.323 -10.525 -5.238 1.00 96.00 106 VAL A CA 1
ATOM 854 C C . VAL A 1 106 ? -5.824 -11.188 -3.952 1.00 96.00 106 VAL A C 1
ATOM 856 O O . VAL A 1 106 ? -6.694 -10.646 -3.270 1.00 96.00 106 VAL A O 1
ATOM 859 N N . THR A 1 107 ? -5.244 -12.330 -3.569 1.00 95.88 107 THR A N 1
ATOM 860 C CA . THR A 1 107 ? -5.606 -13.020 -2.321 1.00 95.88 107 THR A CA 1
ATOM 861 C C . THR A 1 107 ? -5.243 -12.180 -1.103 1.00 95.88 107 THR A C 1
ATOM 863 O O . THR A 1 107 ? -6.021 -12.142 -0.161 1.00 95.88 107 THR A O 1
ATOM 866 N N . PHE A 1 108 ? -4.108 -11.473 -1.126 1.00 97.12 108 PHE A N 1
ATOM 867 C CA . PHE A 1 108 ? -3.697 -10.585 -0.035 1.00 97.12 108 PHE A CA 1
ATOM 868 C C . PHE A 1 108 ? -4.712 -9.455 0.188 1.00 97.12 108 PHE A C 1
ATOM 870 O O . PHE A 1 108 ? -5.208 -9.291 1.299 1.00 97.12 108 PHE A O 1
ATOM 877 N N . PHE A 1 109 ? -5.098 -8.741 -0.872 1.00 96.12 109 PHE A N 1
ATOM 878 C CA . PHE A 1 109 ? -6.057 -7.634 -0.767 1.00 96.12 109 PHE A CA 1
ATOM 879 C C . PHE A 1 109 ? -7.483 -8.073 -0.414 1.00 96.12 109 PHE A C 1
ATOM 881 O O . PHE A 1 109 ? -8.265 -7.277 0.095 1.00 96.12 109 PHE A O 1
ATOM 888 N N . THR A 1 110 ? -7.826 -9.336 -0.669 1.00 95.94 110 THR A N 1
ATOM 889 C CA . THR A 1 110 ? -9.150 -9.902 -0.366 1.00 95.94 110 THR A CA 1
ATOM 890 C C . THR A 1 110 ? -9.203 -10.642 0.970 1.00 95.94 110 THR A C 1
ATOM 892 O O . THR A 1 110 ? -10.232 -11.232 1.302 1.00 95.94 110 THR A O 1
ATOM 895 N N . GLN A 1 111 ? -8.128 -10.604 1.767 1.00 97.00 111 GLN A N 1
ATOM 896 C CA . GLN A 1 111 ? -8.154 -11.138 3.127 1.00 97.00 111 GLN A CA 1
ATOM 897 C C . GLN A 1 111 ? -9.208 -10.399 3.967 1.00 97.00 111 GLN A C 1
ATOM 899 O O . GLN A 1 111 ? -9.280 -9.169 3.890 1.00 97.00 111 GLN A O 1
ATOM 904 N N . PRO A 1 112 ? -9.976 -11.101 4.824 1.00 97.50 112 PRO A N 1
ATOM 905 C CA . PRO A 1 112 ? -11.027 -10.474 5.626 1.00 97.50 112 PRO A CA 1
ATOM 906 C C . PRO A 1 112 ? -10.550 -9.271 6.448 1.00 97.50 112 PRO A C 1
ATOM 908 O O . PRO A 1 112 ? -11.254 -8.271 6.517 1.00 97.50 112 PRO A O 1
ATOM 911 N N . ALA A 1 113 ? -9.339 -9.333 7.012 1.00 97.38 113 ALA A N 1
ATOM 912 C CA . ALA A 1 113 ? -8.766 -8.243 7.801 1.00 97.38 113 ALA A CA 1
ATOM 913 C C . ALA A 1 113 ? -8.436 -6.997 6.952 1.00 97.38 113 ALA A C 1
ATOM 915 O O . ALA A 1 113 ? -8.676 -5.872 7.382 1.00 97.38 113 ALA A O 1
ATOM 916 N N . VAL A 1 114 ? -7.943 -7.183 5.722 1.00 97.44 114 VAL A N 1
ATOM 917 C CA . VAL A 1 114 ? -7.666 -6.070 4.797 1.00 97.44 114 VAL A CA 1
ATOM 918 C C . VAL A 1 114 ? -8.970 -5.427 4.336 1.00 97.44 114 VAL A C 1
ATOM 920 O O . VAL A 1 114 ? -9.113 -4.208 4.399 1.00 97.44 114 VAL A O 1
ATOM 923 N N . VAL A 1 115 ? -9.943 -6.245 3.924 1.00 97.88 115 VAL A N 1
ATOM 924 C CA . VAL A 1 115 ? -11.259 -5.764 3.484 1.00 97.88 115 VAL A CA 1
ATOM 925 C C . VAL A 1 115 ? -11.962 -5.015 4.613 1.00 97.88 115 VAL A C 1
ATOM 927 O O . VAL A 1 115 ? -12.456 -3.914 4.396 1.00 97.88 115 VAL A O 1
ATOM 930 N N . ARG A 1 116 ? -11.956 -5.564 5.834 1.00 97.88 116 ARG A N 1
ATOM 931 C CA . ARG A 1 116 ? -12.563 -4.913 6.999 1.00 97.88 116 ARG A CA 1
ATOM 932 C C . ARG A 1 116 ? -11.868 -3.603 7.356 1.00 97.88 116 ARG A C 1
ATOM 934 O O . ARG A 1 116 ? -12.538 -2.641 7.712 1.00 97.88 116 ARG A O 1
ATOM 941 N N . PHE A 1 117 ? -10.544 -3.541 7.256 1.00 97.12 117 PHE A N 1
ATOM 942 C CA . PHE A 1 117 ? -9.812 -2.294 7.449 1.00 97.12 117 PHE A CA 1
ATOM 943 C C . PHE A 1 117 ? -10.203 -1.221 6.430 1.00 97.12 117 PHE A C 1
ATOM 945 O O . PHE A 1 117 ? -10.458 -0.088 6.828 1.00 97.12 117 PHE A O 1
ATOM 952 N N . LEU A 1 118 ? -10.279 -1.569 5.144 1.00 96.25 118 LEU A N 1
ATOM 953 C CA . LEU A 1 118 ? -10.679 -0.626 4.098 1.00 96.25 118 LEU A CA 1
ATOM 954 C C . LEU A 1 118 ? -12.127 -0.156 4.282 1.00 96.25 118 LEU A C 1
ATOM 956 O O . LEU A 1 118 ? -12.377 1.039 4.191 1.00 96.25 118 LEU A O 1
ATOM 960 N N . ASP A 1 119 ? -13.043 -1.054 4.639 1.00 96.81 119 ASP A N 1
ATOM 961 C CA . ASP A 1 119 ? -14.432 -0.707 4.968 1.00 96.81 119 ASP A CA 1
ATOM 962 C C . ASP A 1 119 ? -14.502 0.308 6.128 1.00 96.81 119 ASP A C 1
ATOM 964 O O . ASP A 1 119 ? -15.133 1.356 6.017 1.00 96.81 119 ASP A O 1
ATOM 968 N N . LEU A 1 120 ? -13.766 0.071 7.221 1.00 96.12 120 LEU A N 1
ATOM 969 C CA . LEU A 1 120 ? -13.735 0.987 8.368 1.00 96.12 120 LEU A CA 1
ATOM 970 C C . LEU A 1 120 ? -13.095 2.345 8.037 1.00 96.12 120 LEU A C 1
ATOM 972 O O . LEU A 1 120 ? -13.602 3.393 8.442 1.00 96.12 120 LEU A O 1
ATOM 976 N N . VAL A 1 121 ? -11.951 2.338 7.347 1.00 93.69 121 VAL A N 1
ATOM 977 C CA . VAL A 1 121 ? -11.141 3.548 7.153 1.00 93.69 121 VAL A CA 1
ATOM 978 C C . VAL A 1 121 ? -11.577 4.351 5.936 1.00 93.69 121 VAL A C 1
ATOM 980 O O . VAL A 1 121 ? -11.545 5.575 6.005 1.00 93.69 121 VAL A O 1
ATOM 983 N N . VAL A 1 122 ? -11.982 3.717 4.839 1.00 91.12 122 VAL A N 1
ATOM 984 C CA . VAL A 1 122 ? -12.327 4.395 3.582 1.00 91.12 122 VAL A CA 1
ATOM 985 C C . VAL A 1 122 ? -13.829 4.641 3.505 1.00 91.12 122 VAL A C 1
ATOM 987 O O . VAL A 1 122 ? -14.247 5.799 3.412 1.00 91.12 122 VAL A O 1
ATOM 990 N N . ASP A 1 123 ? -14.625 3.575 3.601 1.00 91.75 123 ASP A N 1
ATOM 991 C CA . ASP A 1 123 ? -16.057 3.625 3.297 1.00 91.75 123 ASP A CA 1
ATOM 992 C C . ASP A 1 123 ? -16.857 4.236 4.453 1.00 91.75 123 ASP A C 1
ATOM 994 O O . ASP A 1 123 ? -17.498 5.276 4.292 1.00 91.75 123 ASP A O 1
ATOM 998 N N . GLN A 1 124 ? -16.765 3.661 5.654 1.00 94.88 124 GLN A N 1
ATOM 999 C CA . GLN A 1 124 ? -17.555 4.101 6.810 1.00 94.88 124 GLN A CA 1
ATOM 1000 C C . GLN A 1 124 ? -17.146 5.482 7.331 1.00 94.88 124 GLN A C 1
ATOM 1002 O O . GLN A 1 124 ? -17.986 6.254 7.795 1.00 94.88 124 GLN A O 1
ATOM 1007 N N . SER A 1 125 ? -15.857 5.824 7.261 1.00 92.81 125 SER A N 1
ATOM 1008 C CA . SER A 1 125 ? -15.387 7.143 7.700 1.00 92.81 125 SER A CA 1
ATOM 1009 C C . SER A 1 125 ? -15.670 8.252 6.671 1.00 92.81 125 SER A C 1
ATOM 1011 O O . SER A 1 125 ? -15.618 9.444 7.005 1.00 92.81 125 SER A O 1
ATOM 1013 N N . GLY A 1 126 ? -15.943 7.871 5.415 1.00 91.25 126 GLY A N 1
ATOM 1014 C CA . GLY A 1 126 ? -16.024 8.774 4.272 1.00 91.25 126 GLY A CA 1
ATOM 1015 C C . GLY A 1 126 ? -14.690 9.445 3.926 1.00 91.25 126 GLY A C 1
ATOM 1016 O O . GLY A 1 126 ? -14.694 10.516 3.315 1.00 91.25 126 GLY A O 1
ATOM 1017 N N . ALA A 1 127 ? -13.550 8.876 4.338 1.00 89.75 127 ALA A N 1
ATOM 1018 C CA . ALA A 1 127 ? -12.239 9.514 4.205 1.00 89.75 127 ALA A CA 1
ATOM 1019 C C . ALA A 1 127 ? -11.887 9.874 2.760 1.00 89.75 127 ALA A C 1
ATOM 1021 O O . ALA A 1 127 ? -11.326 10.947 2.524 1.00 89.75 127 ALA A O 1
ATOM 1022 N N . ILE A 1 128 ? -12.257 9.018 1.801 1.00 86.56 128 ILE A N 1
ATOM 1023 C CA . ILE A 1 128 ? -11.993 9.251 0.375 1.00 86.56 128 ILE A CA 1
ATOM 1024 C C . ILE A 1 128 ? -12.645 10.546 -0.127 1.00 86.56 128 ILE A C 1
ATOM 1026 O O . ILE A 1 128 ? -12.044 11.277 -0.907 1.00 86.56 128 ILE A O 1
ATOM 1030 N N . TRP A 1 129 ? -13.821 10.890 0.403 1.00 87.88 129 TRP A N 1
ATOM 1031 C CA . TRP A 1 129 ? -14.560 12.101 0.041 1.00 87.88 129 TRP A CA 1
ATOM 1032 C C . TRP A 1 129 ? -14.118 13.330 0.839 1.00 87.88 129 TRP A C 1
ATOM 1034 O O . TRP A 1 129 ? -14.193 14.452 0.349 1.00 87.88 129 TRP A O 1
ATOM 1044 N N . ARG A 1 130 ? -13.675 13.135 2.088 1.00 89.31 130 ARG A N 1
ATOM 1045 C CA . ARG A 1 130 ? -13.392 14.232 3.030 1.00 89.31 130 ARG A CA 1
ATOM 1046 C C . ARG A 1 130 ? -11.972 14.774 2.948 1.00 89.31 130 ARG A C 1
ATOM 1048 O O . ARG A 1 130 ? -11.762 15.957 3.217 1.00 89.31 130 ARG A O 1
ATOM 1055 N N . PHE A 1 131 ? -11.003 13.911 2.658 1.00 86.19 131 PHE A N 1
ATOM 1056 C CA . PHE A 1 131 ? -9.586 14.245 2.812 1.00 86.19 131 PHE A CA 1
ATOM 1057 C C . PHE A 1 131 ? -8.783 14.158 1.516 1.00 86.19 131 PHE A C 1
ATOM 1059 O O . PHE A 1 131 ? -7.636 14.596 1.501 1.00 86.19 131 PHE A O 1
ATOM 1066 N N . ASN A 1 132 ? -9.383 13.641 0.435 1.00 84.19 132 ASN A N 1
ATOM 1067 C CA . ASN A 1 132 ? -8.733 13.470 -0.866 1.00 84.19 132 ASN A CA 1
ATOM 1068 C C . ASN A 1 132 ? -7.370 12.754 -0.764 1.00 84.19 132 ASN A C 1
ATOM 1070 O O . ASN A 1 132 ? -6.411 13.095 -1.456 1.00 84.19 132 ASN A O 1
ATOM 1074 N N . TRP A 1 133 ? -7.256 11.782 0.146 1.00 88.12 133 TRP A N 1
ATOM 1075 C CA . TRP A 1 133 ? -6.085 10.916 0.198 1.00 88.12 133 TRP A CA 1
ATOM 1076 C C . TRP A 1 133 ? -6.158 9.949 -0.977 1.00 88.12 133 TRP A C 1
ATOM 1078 O O . TRP A 1 133 ? -7.038 9.085 -1.033 1.00 88.12 133 TRP A O 1
ATOM 1088 N N . HIS A 1 134 ? -5.242 10.135 -1.922 1.00 88.88 134 HIS A N 1
ATOM 1089 C CA . HIS A 1 134 ? -5.121 9.280 -3.092 1.00 88.88 134 HIS A CA 1
ATOM 1090 C C . HIS A 1 134 ? -4.732 7.848 -2.693 1.00 88.88 134 HIS A C 1
ATOM 1092 O O . HIS A 1 134 ? -4.291 7.552 -1.578 1.00 88.88 134 HIS A O 1
ATOM 1098 N N . GLU A 1 135 ? -4.888 6.932 -3.637 1.00 91.25 135 GLU A N 1
ATOM 1099 C CA . GLU A 1 135 ? -4.717 5.497 -3.448 1.00 91.25 135 GLU A CA 1
ATOM 1100 C C . GLU A 1 135 ? -3.324 5.080 -2.953 1.00 91.25 135 GLU A C 1
ATOM 1102 O O . GLU A 1 135 ? -3.196 4.024 -2.334 1.00 91.25 135 GLU A O 1
ATOM 1107 N N . GLY A 1 136 ? -2.293 5.904 -3.171 1.00 92.75 136 GLY A N 1
ATOM 1108 C CA . GLY A 1 136 ? -0.933 5.632 -2.710 1.00 92.75 136 GLY A CA 1
ATOM 1109 C C . GLY A 1 136 ? -0.874 5.508 -1.190 1.00 92.75 136 GLY A C 1
ATOM 1110 O O . GLY A 1 136 ? -0.271 4.564 -0.672 1.00 92.75 136 GLY A O 1
ATOM 1111 N N . PHE A 1 137 ? -1.585 6.378 -0.463 1.00 93.00 137 PHE A N 1
ATOM 1112 C CA . PHE A 1 137 ? -1.706 6.287 0.994 1.00 93.00 137 PHE A CA 1
ATOM 1113 C C . PHE A 1 137 ? -2.336 4.964 1.429 1.00 93.00 137 PHE A C 1
ATOM 1115 O O . PHE A 1 137 ? -1.815 4.293 2.322 1.00 93.00 137 PHE A O 1
ATOM 1122 N N . TRP A 1 138 ? -3.424 4.555 0.775 1.00 94.00 138 TRP A N 1
ATOM 1123 C CA . TRP A 1 138 ? -4.161 3.341 1.125 1.00 94.00 138 TRP A CA 1
ATOM 1124 C C . TRP A 1 138 ? -3.374 2.072 0.820 1.00 94.00 138 TRP A C 1
ATOM 1126 O O . TRP A 1 138 ? -3.280 1.187 1.670 1.00 94.00 138 TRP A O 1
ATOM 1136 N N . HIS A 1 139 ? -2.744 2.006 -0.351 1.00 96.19 139 HIS A N 1
ATOM 1137 C CA . HIS A 1 139 ? -1.874 0.900 -0.732 1.00 96.19 139 HIS A CA 1
ATOM 1138 C C . HIS A 1 139 ? -0.678 0.772 0.214 1.00 96.19 139 HIS A C 1
ATOM 1140 O O . HIS A 1 139 ? -0.375 -0.326 0.683 1.00 96.19 139 HIS A O 1
ATOM 1146 N N . THR A 1 140 ? -0.038 1.896 0.548 1.00 95.38 140 THR A N 1
ATOM 1147 C CA . THR A 1 140 ? 1.079 1.929 1.501 1.00 95.38 140 THR A CA 1
ATOM 1148 C C . THR A 1 140 ? 0.637 1.459 2.878 1.00 95.38 140 THR A C 1
ATOM 1150 O O . THR A 1 140 ? 1.287 0.595 3.467 1.00 95.38 140 THR A O 1
ATOM 1153 N N . ALA A 1 141 ? -0.485 1.980 3.382 1.00 94.94 141 ALA A N 1
ATOM 1154 C CA . ALA A 1 141 ? -1.019 1.587 4.677 1.00 94.94 141 ALA A CA 1
ATOM 1155 C C . ALA A 1 141 ? -1.321 0.087 4.716 1.00 94.94 141 ALA A C 1
ATOM 1157 O O . ALA A 1 141 ? -0.804 -0.616 5.579 1.00 94.94 141 ALA A O 1
ATOM 1158 N N . VAL A 1 142 ? -2.080 -0.431 3.747 1.00 97.12 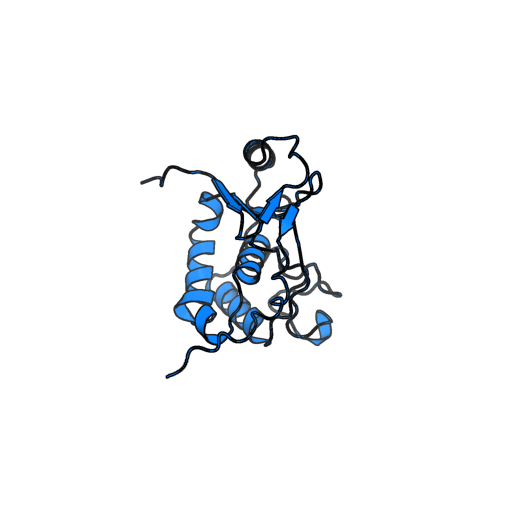142 VAL A N 1
ATOM 1159 C CA . VAL A 1 142 ? -2.439 -1.853 3.692 1.00 97.12 142 VAL A CA 1
ATOM 1160 C C . VAL A 1 142 ? -1.195 -2.739 3.615 1.00 97.12 142 VAL A C 1
ATOM 1162 O O . VAL A 1 142 ? -1.049 -3.667 4.412 1.00 97.12 142 VAL A O 1
ATOM 1165 N N . ALA A 1 143 ? -0.263 -2.442 2.710 1.00 97.12 143 ALA A N 1
ATOM 1166 C CA . ALA A 1 143 ? 0.955 -3.230 2.564 1.00 97.12 143 ALA A CA 1
ATOM 1167 C C . ALA A 1 143 ? 1.780 -3.250 3.864 1.00 97.12 143 ALA A C 1
ATOM 1169 O O . ALA A 1 143 ? 2.197 -4.318 4.305 1.00 97.12 143 ALA A O 1
ATOM 1170 N N . ARG A 1 144 ? 1.970 -2.103 4.527 1.00 95.12 144 ARG A N 1
ATOM 1171 C CA . ARG A 1 144 ? 2.816 -2.017 5.731 1.00 95.12 144 ARG A CA 1
ATOM 1172 C C . ARG A 1 144 ? 2.140 -2.464 7.028 1.00 95.12 144 ARG A C 1
ATOM 1174 O O . ARG A 1 144 ? 2.825 -2.831 7.985 1.00 95.12 144 ARG A O 1
ATOM 1181 N N . ILE A 1 145 ? 0.811 -2.426 7.087 1.00 96.31 145 ILE A N 1
ATOM 1182 C CA . ILE A 1 145 ? 0.041 -2.943 8.222 1.00 96.31 145 ILE A CA 1
ATOM 1183 C C . ILE A 1 145 ? -0.017 -4.469 8.145 1.00 96.31 145 ILE A C 1
ATOM 1185 O O . ILE A 1 145 ? 0.298 -5.140 9.127 1.00 96.31 145 ILE A O 1
ATOM 1189 N N . PHE A 1 146 ? -0.394 -5.018 6.986 1.00 97.31 146 PHE A N 1
ATOM 1190 C CA . PHE A 1 146 ? -0.799 -6.419 6.875 1.00 97.31 146 PHE A CA 1
ATOM 1191 C C . PHE A 1 146 ? 0.295 -7.347 6.344 1.00 97.31 146 PHE A C 1
ATOM 1193 O O . PHE A 1 146 ? 0.362 -8.503 6.772 1.00 97.31 146 PHE A O 1
ATOM 1200 N N . ALA A 1 147 ? 1.178 -6.876 5.457 1.00 97.06 147 ALA A N 1
ATOM 1201 C CA . ALA A 1 147 ? 2.234 -7.716 4.903 1.00 97.06 147 ALA A CA 1
ATOM 1202 C C . ALA A 1 147 ? 3.519 -7.653 5.755 1.00 97.06 147 ALA A C 1
ATOM 1204 O O . ALA A 1 147 ? 3.966 -6.569 6.148 1.00 97.06 147 ALA A O 1
ATOM 1205 N N . PRO A 1 148 ? 4.166 -8.803 6.029 1.00 95.88 148 PRO A N 1
ATOM 1206 C CA . PRO A 1 148 ? 5.565 -8.827 6.446 1.00 95.88 148 PRO A CA 1
ATOM 1207 C C . PRO A 1 148 ? 6.438 -7.985 5.506 1.00 95.88 148 PRO A C 1
ATOM 1209 O O . PRO A 1 148 ? 6.233 -8.005 4.294 1.00 95.88 148 PRO A O 1
ATOM 1212 N N . ARG A 1 149 ? 7.437 -7.276 6.046 1.00 95.06 149 ARG A N 1
ATOM 1213 C CA . ARG A 1 149 ? 8.333 -6.414 5.254 1.00 95.06 149 ARG A CA 1
ATOM 1214 C C . ARG A 1 149 ? 9.008 -7.168 4.107 1.00 95.06 149 ARG A C 1
ATOM 1216 O O . ARG A 1 149 ? 9.051 -6.664 2.995 1.00 95.06 149 ARG A O 1
ATOM 1223 N N . ASN A 1 150 ? 9.469 -8.392 4.357 1.00 96.81 150 ASN A N 1
ATOM 1224 C CA . ASN A 1 150 ? 10.092 -9.251 3.345 1.00 96.81 150 ASN A CA 1
ATOM 1225 C C . ASN A 1 150 ? 9.120 -9.752 2.259 1.00 96.81 150 ASN A C 1
ATOM 1227 O O . ASN A 1 150 ? 9.566 -10.356 1.294 1.00 96.81 150 ASN A O 1
ATOM 1231 N N . ARG A 1 151 ? 7.812 -9.500 2.395 1.00 97.88 151 ARG A N 1
ATOM 1232 C CA . ARG A 1 151 ? 6.795 -9.773 1.3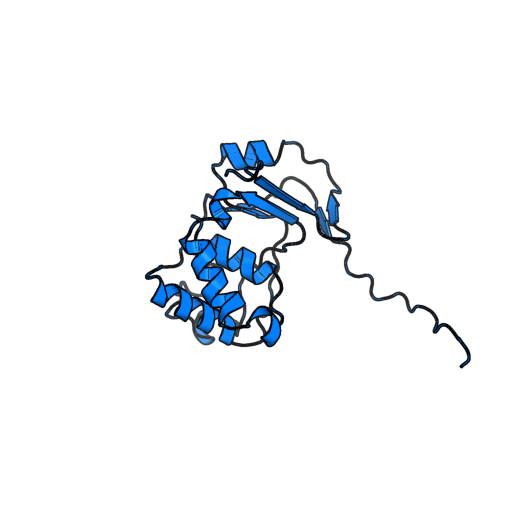70 1.00 97.88 151 ARG A CA 1
ATOM 1233 C C . ARG A 1 151 ? 6.386 -8.516 0.597 1.00 97.88 151 ARG A C 1
ATOM 1235 O O . ARG A 1 151 ? 5.435 -8.568 -0.181 1.00 97.88 151 ARG A O 1
ATOM 1242 N N . VAL A 1 152 ? 7.059 -7.386 0.807 1.00 97.81 152 VAL A N 1
ATOM 1243 C CA . VAL A 1 152 ? 6.858 -6.168 0.018 1.00 97.81 152 VAL A CA 1
ATOM 1244 C C . VAL A 1 152 ? 8.117 -5.895 -0.789 1.00 97.81 152 VAL A C 1
ATOM 1246 O O . VAL A 1 152 ? 9.180 -5.646 -0.228 1.00 97.81 152 VAL A O 1
ATOM 1249 N N . MET A 1 153 ? 7.991 -5.969 -2.110 1.00 97.31 153 MET A N 1
ATOM 1250 C CA . MET A 1 153 ? 9.114 -5.902 -3.034 1.00 97.31 153 MET A CA 1
ATOM 1251 C C . MET A 1 153 ? 9.266 -4.502 -3.626 1.00 97.31 153 MET A C 1
ATOM 1253 O O . MET A 1 153 ? 8.305 -3.916 -4.124 1.00 97.31 153 MET A O 1
ATOM 1257 N N . HIS A 1 154 ? 10.493 -3.992 -3.604 1.00 96.06 154 HIS A N 1
ATOM 1258 C CA . HIS A 1 154 ? 10.893 -2.847 -4.408 1.00 96.06 154 HIS A CA 1
ATOM 1259 C C . HIS A 1 154 ? 11.557 -3.374 -5.679 1.00 96.06 154 HIS A C 1
ATOM 1261 O O . HIS A 1 154 ? 12.524 -4.125 -5.593 1.00 96.06 154 HIS A O 1
ATOM 1267 N N . PHE A 1 155 ? 11.024 -3.017 -6.842 1.00 94.69 155 PHE A N 1
ATOM 1268 C CA . PHE A 1 155 ? 11.693 -3.273 -8.113 1.00 94.69 155 PHE A CA 1
ATOM 1269 C C . PHE A 1 155 ? 12.696 -2.155 -8.359 1.00 94.69 155 PHE A C 1
ATOM 1271 O O . PHE A 1 155 ? 12.293 -1.000 -8.402 1.00 94.69 155 PHE A O 1
ATOM 1278 N N . ASP A 1 156 ? 13.979 -2.460 -8.509 1.00 92.62 156 ASP A N 1
ATOM 1279 C CA . ASP A 1 156 ? 15.028 -1.457 -8.723 1.00 92.62 156 ASP A CA 1
ATOM 1280 C C . ASP A 1 156 ? 15.909 -1.708 -9.954 1.00 92.62 156 ASP A C 1
ATOM 1282 O O . ASP A 1 156 ? 16.742 -0.868 -10.291 1.00 92.62 156 ASP A O 1
ATOM 1286 N N . ASP A 1 157 ? 15.637 -2.783 -10.693 1.00 89.06 157 ASP A N 1
ATOM 1287 C CA . ASP A 1 157 ? 16.419 -3.285 -11.825 1.00 89.06 157 ASP A CA 1
ATOM 1288 C C . ASP A 1 157 ? 15.986 -2.738 -13.201 1.00 89.06 157 ASP A C 1
ATOM 1290 O O . ASP A 1 157 ? 16.611 -3.035 -14.220 1.00 89.06 157 ASP A O 1
ATOM 1294 N N . TRP A 1 158 ? 14.933 -1.920 -13.261 1.00 88.25 158 TRP A N 1
ATOM 1295 C CA . TRP A 1 158 ? 14.454 -1.284 -14.495 1.00 88.25 158 TRP A CA 1
ATOM 1296 C C . TRP A 1 158 ? 13.856 0.102 -14.238 1.00 88.25 158 TRP A C 1
ATOM 1298 O O . TRP A 1 158 ? 13.551 0.470 -13.106 1.00 88.25 158 TRP A O 1
ATOM 1308 N N . THR A 1 159 ? 13.693 0.907 -15.283 1.00 85.62 159 THR A N 1
ATOM 1309 C CA . THR A 1 159 ? 13.265 2.303 -15.177 1.00 85.62 159 THR A CA 1
ATOM 1310 C C . THR A 1 159 ? 11.797 2.442 -15.549 1.00 85.62 159 THR A C 1
ATOM 1312 O O . THR A 1 159 ? 11.376 2.075 -16.651 1.00 85.62 159 THR A O 1
ATOM 1315 N N . HIS A 1 160 ? 11.032 3.011 -14.622 1.00 84.94 160 HIS A N 1
ATOM 1316 C CA . HIS A 1 160 ? 9.652 3.440 -14.803 1.00 84.94 160 HIS A CA 1
ATOM 1317 C C . HIS A 1 160 ? 9.607 4.955 -14.737 1.00 84.94 160 HIS A C 1
ATOM 1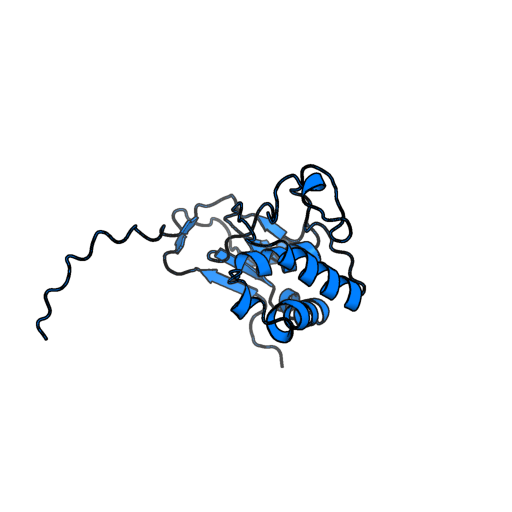319 O O . HIS A 1 160 ? 10.172 5.545 -13.820 1.00 84.94 160 HIS A O 1
ATOM 1325 N N . GLU A 1 161 ? 8.906 5.561 -15.677 1.00 84.00 161 GLU A N 1
ATOM 1326 C CA . GLU A 1 161 ? 8.527 6.961 -15.597 1.00 84.00 161 GLU A CA 1
ATOM 1327 C C . GLU A 1 161 ? 7.015 7.063 -15.542 1.00 84.00 161 GLU A C 1
ATOM 1329 O O . GLU A 1 161 ? 6.293 6.356 -16.245 1.00 84.00 161 GLU A O 1
ATOM 1334 N N . ILE A 1 162 ? 6.538 7.999 -14.738 1.00 78.69 162 ILE A N 1
ATOM 1335 C CA . ILE A 1 162 ? 5.183 8.513 -14.838 1.00 78.69 162 ILE A CA 1
ATOM 1336 C C . ILE A 1 162 ? 5.356 9.860 -15.507 1.00 78.69 162 ILE A C 1
ATOM 1338 O O . ILE A 1 162 ? 6.129 10.682 -15.013 1.00 78.69 162 ILE A O 1
ATOM 1342 N N . ALA A 1 163 ? 4.684 10.083 -16.636 1.00 74.12 163 ALA A N 1
ATOM 1343 C CA . ALA A 1 163 ? 4.631 11.411 -17.219 1.00 74.12 163 ALA A CA 1
ATOM 1344 C C . ALA A 1 163 ? 4.205 12.374 -16.107 1.00 74.12 163 ALA A C 1
ATOM 1346 O O . ALA A 1 163 ? 3.075 12.282 -15.617 1.00 74.12 163 ALA A O 1
ATOM 1347 N N . ALA A 1 164 ? 5.113 13.264 -15.688 1.00 62.28 164 ALA A N 1
ATOM 1348 C CA . ALA A 1 164 ? 4.718 14.408 -14.888 1.00 62.28 164 ALA A CA 1
ATOM 1349 C C . ALA A 1 164 ? 3.539 15.017 -15.637 1.00 62.28 164 ALA A C 1
ATOM 1351 O O . ALA A 1 164 ? 3.604 15.119 -16.869 1.00 62.28 164 ALA A O 1
ATOM 1352 N N . ALA A 1 165 ? 2.445 15.337 -14.941 1.00 48.84 165 ALA A N 1
ATOM 1353 C CA . ALA A 1 165 ? 1.433 16.185 -15.542 1.00 48.84 165 ALA A CA 1
ATOM 1354 C C . ALA A 1 165 ? 2.219 17.351 -16.133 1.00 48.84 165 ALA A C 1
ATOM 1356 O O . ALA A 1 165 ? 2.839 18.103 -15.379 1.00 48.84 165 ALA A O 1
ATOM 1357 N N . HIS A 1 166 ? 2.328 17.408 -17.467 1.00 37.44 166 HIS A N 1
ATOM 1358 C CA . HIS A 1 166 ? 2.944 18.553 -18.101 1.00 37.44 166 HIS A CA 1
ATOM 1359 C C . HIS A 1 166 ? 2.209 19.729 -17.461 1.00 37.44 166 HIS A C 1
ATOM 1361 O O . HIS A 1 166 ? 0.968 19.681 -17.458 1.00 37.44 166 HIS A O 1
ATOM 1367 N N . PRO A 1 167 ? 2.899 20.720 -16.853 1.00 40.16 167 PRO A N 1
ATOM 1368 C CA . PRO A 1 167 ? 2.227 21.982 -16.596 1.00 40.16 167 PRO A CA 1
ATOM 1369 C C . PRO A 1 167 ? 1.565 22.287 -17.923 1.00 40.16 167 PRO A C 1
ATOM 1371 O O . PRO A 1 167 ? 2.239 22.174 -18.952 1.00 40.16 167 PRO A O 1
ATOM 1374 N N . SER A 1 168 ? 0.238 22.427 -17.909 1.00 42.19 168 SER A N 1
ATOM 1375 C CA . SER A 1 168 ? -0.538 22.689 -19.108 1.00 42.19 168 SER A CA 1
ATOM 1376 C C . SER A 1 168 ? 0.248 23.730 -19.878 1.00 42.19 168 SER A C 1
ATOM 1378 O O . SER A 1 168 ? 0.352 24.860 -19.412 1.00 42.19 168 SER A O 1
ATOM 1380 N N . VAL A 1 169 ? 0.905 23.319 -20.966 1.00 41.94 169 VAL A N 1
ATOM 1381 C CA . VAL A 1 169 ? 1.430 24.274 -21.927 1.00 41.94 169 VAL A CA 1
ATOM 1382 C C . VAL A 1 169 ? 0.172 25.011 -22.292 1.00 41.94 169 VAL A C 1
ATOM 1384 O O . VAL A 1 169 ? -0.760 24.345 -22.759 1.00 41.94 169 VAL A O 1
ATOM 1387 N N . ASP A 1 170 ? 0.102 26.276 -21.875 1.00 44.12 170 ASP A N 1
ATOM 1388 C CA . ASP A 1 170 ? -1.076 27.121 -21.953 1.00 44.12 170 ASP A CA 1
ATOM 1389 C C . ASP A 1 170 ? -1.837 26.733 -23.208 1.00 44.12 170 ASP A C 1
ATOM 1391 O O . ASP A 1 170 ? -1.351 26.932 -24.324 1.00 44.12 170 ASP A O 1
ATOM 1395 N N . ARG A 1 171 ? -2.987 26.064 -23.042 1.00 43.47 171 ARG A N 1
ATOM 1396 C CA . ARG A 1 171 ? -3.904 25.991 -24.169 1.00 43.47 171 ARG A CA 1
ATOM 1397 C C . ARG A 1 171 ? -4.210 27.459 -24.425 1.00 43.47 171 ARG A C 1
ATOM 1399 O O . ARG A 1 171 ? -4.719 28.086 -23.490 1.00 43.47 171 ARG A O 1
ATOM 1406 N N . PRO A 1 172 ? -3.858 28.028 -25.593 1.00 45.97 172 PRO A N 1
ATOM 1407 C CA . PRO A 1 172 ? -4.319 29.366 -25.904 1.00 45.97 172 PRO A CA 1
ATOM 1408 C C . PRO A 1 172 ? -5.825 29.344 -25.675 1.00 45.97 172 PRO A C 1
ATOM 1410 O O . PRO A 1 172 ? -6.484 28.376 -26.074 1.00 45.97 172 PRO A O 1
ATOM 1413 N N . ALA A 1 173 ? -6.314 30.323 -24.911 1.00 50.00 173 ALA A N 1
ATOM 1414 C CA . ALA A 1 173 ? -7.729 30.471 -24.632 1.00 50.00 173 ALA A CA 1
ATOM 1415 C C . ALA A 1 173 ? -8.464 30.277 -25.957 1.00 50.00 173 ALA A C 1
ATOM 1417 O O . ALA A 1 173 ? -8.205 30.991 -26.924 1.00 50.00 173 ALA A O 1
ATOM 1418 N N . SER A 1 174 ? -9.274 29.226 -26.047 1.00 54.31 174 SER A N 1
ATOM 1419 C CA . SER A 1 174 ? -10.162 29.078 -27.182 1.00 54.31 174 SER A CA 1
ATOM 1420 C C . SER A 1 174 ? -11.142 30.235 -27.074 1.00 54.31 174 SER A C 1
ATOM 1422 O O . SER A 1 174 ? -12.020 30.212 -26.210 1.00 54.31 174 SER A O 1
ATOM 1424 N N . ASP A 1 175 ? -10.933 31.253 -27.905 1.00 53.03 175 ASP A N 1
ATOM 1425 C CA . ASP A 1 175 ? -11.936 32.246 -28.260 1.00 53.03 175 ASP A CA 1
ATOM 1426 C C . ASP A 1 175 ? -13.098 31.501 -28.933 1.00 53.03 175 ASP A C 1
ATOM 1428 O O . ASP A 1 175 ? -13.182 31.408 -30.157 1.00 53.03 175 ASP A O 1
ATOM 1432 N N . GLU A 1 176 ? -13.974 30.901 -28.131 1.00 44.84 176 GLU A N 1
ATOM 1433 C CA . GLU A 1 176 ? -15.320 30.567 -28.578 1.00 44.84 176 GLU A CA 1
ATOM 1434 C C . GLU A 1 176 ? -16.239 31.730 -28.182 1.00 44.84 176 GLU A C 1
ATOM 1436 O O . GLU A 1 176 ? -16.380 32.019 -26.988 1.00 44.84 176 GLU A O 1
ATOM 1441 N N . PRO A 1 177 ? -16.831 32.441 -29.158 1.00 56.03 177 PRO A N 1
ATOM 1442 C CA . PRO A 1 177 ? -17.836 33.446 -28.871 1.00 56.03 177 PRO A CA 1
ATOM 1443 C C . PRO A 1 177 ? -19.140 32.771 -28.425 1.00 56.03 177 PRO A C 1
ATOM 1445 O O . PRO A 1 177 ? -19.516 31.718 -28.942 1.00 56.03 177 PRO A O 1
ATOM 1448 N N . ILE A 1 178 ? -19.791 33.416 -27.453 1.00 55.75 178 ILE A N 1
ATOM 1449 C CA . ILE A 1 178 ? -21.147 33.131 -26.953 1.00 55.75 178 ILE A CA 1
ATOM 1450 C C . ILE A 1 178 ? -22.166 33.224 -28.091 1.00 55.75 178 ILE A C 1
ATOM 1452 O O . ILE A 1 178 ? -22.083 34.211 -28.861 1.00 55.75 178 ILE A O 1
#